Protein AF-A0A2Z6EWT7-F1 (afdb_monomer)

Radius of gyration: 16.84 Å; Cα contacts (8 Å, |Δi|>4): 166; chains: 1; bounding box: 40×39×50 Å

InterPro domains:
  IPR011990 Tetratricopeptide-like helical domain superfamily [SSF48452] (48-107)
  IPR013394 Type III secretion system, HrpB1/HrpK [PF09613] (1-133)

Solvent-accessible surface area (backbone atoms only — not comparable to full-atom values): 9774 Å² total; per-residue (Å²): 138,63,88,68,75,64,56,65,72,61,54,51,53,49,52,52,52,45,44,47,72,64,30,36,58,79,77,63,84,57,56,96,86,67,61,82,53,71,66,58,51,51,52,51,53,53,49,48,44,73,63,43,73,81,54,59,77,62,54,52,52,56,24,49,46,27,45,77,73,64,39,45,72,58,18,48,52,49,42,50,54,47,36,73,79,37,79,80,46,27,52,54,37,28,54,45,18,53,50,28,50,78,69,69,39,75,67,18,54,62,34,32,51,53,22,52,72,62,61,40,51,67,50,22,31,52,53,34,50,41,53,52,49,47,51,34,35,77,72,67,75,42,57,82,93,74,44,75,40,68,56,38,72,80,33,47,42,43,60,49,26,58,39,44,64,59,46,63,71,68,58,75,85,124

Mean predicted aligned error: 10.39 Å

Secondary structure (DSSP, 8-state):
--TT---HHHHHHHHHHHHHHHT--TTS---TT-SPPHHHHHHHHHHHHHH-TT-GGGHHHHHHHHHHTT-HHHHHHHHHHHHHH-TT-HHHHHHHHHHHHHTT-TTHHHHHHHHHHHT-SHHHHHHHHHHHHHHHHHTTSS-GGG-THHHHHHSHHHHHHHHHHHHTTSS---

Organism: NCBI:txid1553431

Foldseek 3Di:
DPPLPDDPVVLLVLLVLLLCQLQNDCVPVDDVPNGDDLVVSVVSLVVNCSNCVPPLVSLLSVLSSCVVVVVLVVSLVSLVVSCVVVVPPLLSLLSNLVSCVVVVNPCSVVSLVVSVVVCPDVLSVVSSVLVVLVVCVVVVNDDPVRRPCVVCVVCVSVSSSVSVVVVSVVPDPD

Nearest PDB structures (foldseek):
  3kd7-assembly1_A  TM=6.731E-01  e=1.333E-01  unidentified
  8cqp-assembly3_C  TM=6.761E-01  e=2.379E-01  synthetic construct
  8ye5-assembly1_B  TM=7.638E-01  e=1.227E+00  Dehalobacter sp.
  6b85-assembly1_J  TM=5.502E-01  e=3.673E-01  synthetic construct
  6gmh-assembly1_Q  TM=6.588E-01  e=1.170E+00  Homo sapiens

pLDDT: mean 72.69, std 19.03, range [34.97, 96.31]

Sequence (174 aa):
MTYLDCDDEVIWGLIDVISAAVVGDSTFQEKEGDGPDPGDIELMINAVRVLRPNLLEFEIYEAMLLMKRGLLDDAVRTINRILSLRPDFNYGKAILAFCLLRKRDPKWTILADQVIEANEPPEAVKLVTLLQEYIAFVEGRLAPSEIHAVKILEESSKAQVEAFNTSAEYFPRA

Structure (mmCIF, N/CA/C/O backbone):
data_AF-A0A2Z6EWT7-F1
#
_entry.id   AF-A0A2Z6EWT7-F1
#
loop_
_atom_site.group_PDB
_atom_site.id
_atom_site.type_symbol
_atom_site.label_atom_id
_atom_site.label_alt_id
_atom_site.label_comp_id
_atom_site.label_asym_id
_atom_site.label_entity_id
_atom_site.label_seq_id
_atom_site.pdbx_PDB_ins_code
_atom_site.Cartn_x
_atom_site.Cartn_y
_atom_site.Cartn_z
_atom_site.occupancy
_atom_site.B_iso_or_equiv
_atom_site.auth_seq_id
_atom_site.auth_comp_id
_atom_site.auth_asym_id
_atom_site.auth_atom_id
_atom_site.pdbx_PDB_model_num
ATOM 1 N N . MET A 1 1 ? 21.196 -5.288 -31.109 1.00 41.31 1 MET A N 1
ATOM 2 C CA . MET A 1 1 ? 20.837 -4.133 -30.266 1.00 41.31 1 MET A CA 1
ATOM 3 C C . MET A 1 1 ? 19.351 -4.251 -29.986 1.00 41.31 1 MET A C 1
ATOM 5 O O . MET A 1 1 ? 18.533 -3.875 -30.814 1.00 41.31 1 MET A O 1
ATOM 9 N N . THR A 1 2 ? 18.999 -4.961 -28.921 1.00 49.41 2 THR A N 1
ATOM 10 C CA . THR A 1 2 ? 17.611 -5.146 -28.493 1.00 49.41 2 THR A CA 1
ATOM 11 C C . THR A 1 2 ? 17.256 -3.925 -27.661 1.00 49.41 2 THR A C 1
ATOM 13 O O . THR A 1 2 ? 17.879 -3.700 -26.636 1.00 49.41 2 THR A O 1
ATOM 16 N N . TYR A 1 3 ? 16.275 -3.134 -28.093 1.00 48.69 3 TYR A N 1
ATOM 17 C CA . TYR A 1 3 ? 15.762 -1.958 -27.365 1.00 48.69 3 TYR A CA 1
ATOM 18 C C . TYR A 1 3 ? 15.291 -2.274 -25.921 1.00 48.69 3 TYR A C 1
ATOM 20 O O . TYR A 1 3 ? 15.055 -1.374 -25.128 1.00 48.69 3 TYR A O 1
ATOM 28 N N . LEU A 1 4 ? 15.189 -3.561 -25.577 1.00 58.06 4 LEU A N 1
ATOM 29 C CA . LEU A 1 4 ? 14.860 -4.087 -24.251 1.00 58.06 4 LEU A CA 1
ATOM 30 C C . LEU A 1 4 ? 16.041 -4.092 -23.262 1.00 58.06 4 LEU A C 1
ATOM 32 O O . LEU A 1 4 ? 15.827 -4.359 -22.084 1.00 58.06 4 LEU A O 1
ATOM 36 N N . ASP A 1 5 ? 17.263 -3.811 -23.719 1.00 63.81 5 ASP A N 1
ATOM 37 C CA . ASP A 1 5 ? 18.454 -3.700 -22.870 1.00 63.81 5 ASP A CA 1
ATOM 38 C C . ASP A 1 5 ? 18.620 -2.234 -22.433 1.00 63.81 5 ASP A C 1
ATOM 40 O O . ASP A 1 5 ? 19.456 -1.489 -22.944 1.00 63.81 5 ASP A O 1
ATOM 44 N N . CYS A 1 6 ? 17.686 -1.776 -21.596 1.00 68.62 6 CYS A N 1
ATOM 45 C CA . CYS A 1 6 ? 17.682 -0.421 -21.053 1.00 68.62 6 CYS A CA 1
ATOM 46 C C . CYS A 1 6 ? 18.522 -0.382 -19.770 1.00 68.62 6 CYS A C 1
ATOM 48 O O . CYS A 1 6 ? 18.381 -1.268 -18.920 1.00 68.62 6 CYS A O 1
ATOM 50 N N . ASP A 1 7 ? 19.390 0.629 -19.673 1.00 78.19 7 ASP A N 1
ATOM 51 C CA . ASP A 1 7 ? 20.274 0.851 -18.528 1.00 78.19 7 ASP A CA 1
ATOM 52 C C . ASP A 1 7 ? 19.452 0.989 -17.241 1.00 78.19 7 ASP A C 1
ATOM 54 O O . ASP A 1 7 ? 18.390 1.625 -17.232 1.00 78.19 7 ASP A O 1
ATOM 58 N N . ASP A 1 8 ? 19.945 0.391 -16.158 1.00 73.31 8 ASP A N 1
ATOM 59 C CA . ASP A 1 8 ? 19.313 0.475 -14.849 1.00 73.31 8 ASP A CA 1
ATOM 60 C C . ASP A 1 8 ? 19.127 1.933 -14.416 1.00 73.31 8 ASP A C 1
ATOM 62 O O . ASP A 1 8 ? 18.073 2.261 -13.880 1.00 73.31 8 ASP A O 1
ATOM 66 N N . GLU A 1 9 ? 20.065 2.837 -14.716 1.00 77.06 9 GLU A N 1
ATOM 67 C CA . GLU A 1 9 ? 19.951 4.261 -14.372 1.00 77.06 9 GLU A CA 1
ATOM 68 C C . GLU A 1 9 ? 18.705 4.916 -14.995 1.00 77.06 9 GLU A C 1
ATOM 70 O O . GLU A 1 9 ? 18.001 5.690 -14.342 1.00 77.06 9 GLU A O 1
ATOM 75 N N . VAL A 1 10 ? 18.377 4.556 -16.239 1.00 78.88 10 VAL A N 1
ATOM 76 C CA . VAL A 1 10 ? 17.192 5.073 -16.941 1.00 78.88 10 VAL A CA 1
ATOM 77 C C . VAL A 1 10 ? 15.911 4.511 -16.331 1.00 78.88 10 VAL A C 1
ATOM 79 O O . VAL A 1 10 ? 14.927 5.234 -16.169 1.00 78.88 10 VAL A O 1
ATOM 82 N N . ILE A 1 11 ? 15.917 3.227 -15.971 1.00 75.81 11 ILE A N 1
ATOM 83 C CA . ILE A 1 11 ? 14.765 2.568 -15.350 1.00 75.81 11 ILE A CA 1
ATOM 84 C C . ILE A 1 11 ? 14.515 3.135 -13.953 1.00 75.81 11 ILE A C 1
ATOM 86 O O . ILE A 1 11 ? 13.370 3.427 -13.619 1.00 75.81 11 ILE A O 1
ATOM 90 N N . TRP A 1 12 ? 15.564 3.353 -13.161 1.00 73.94 12 TRP A N 1
ATOM 91 C CA . TRP A 1 12 ? 15.457 3.975 -11.844 1.00 73.94 12 TRP A CA 1
ATOM 92 C C . TRP A 1 12 ? 14.948 5.408 -11.931 1.00 73.94 12 TRP A C 1
ATOM 94 O O . TRP A 1 12 ? 14.005 5.747 -11.224 1.00 73.94 12 TRP A O 1
ATOM 104 N N . GLY A 1 13 ? 15.469 6.211 -12.862 1.00 76.06 13 GLY A N 1
ATOM 105 C CA . GLY A 1 13 ? 14.945 7.557 -13.096 1.00 76.06 13 GLY A CA 1
ATOM 106 C C . GLY A 1 13 ? 13.458 7.552 -13.469 1.00 76.06 13 GLY A C 1
ATOM 107 O O . GLY A 1 13 ? 12.698 8.403 -13.014 1.00 76.06 13 GLY A O 1
ATOM 108 N N . LEU A 1 14 ? 13.012 6.564 -14.250 1.00 77.62 14 LEU A N 1
ATOM 109 C CA . LEU A 1 14 ? 11.601 6.405 -14.597 1.00 77.62 14 LEU A CA 1
ATOM 110 C C . LEU A 1 14 ? 10.746 6.005 -13.383 1.00 77.62 14 LEU A C 1
ATOM 112 O O . LEU A 1 14 ? 9.663 6.557 -13.190 1.00 77.62 14 LEU A O 1
ATOM 116 N N . ILE A 1 15 ? 11.234 5.083 -12.549 1.00 74.50 15 ILE A N 1
ATOM 117 C CA . ILE A 1 15 ? 10.576 4.686 -11.296 1.00 74.50 15 ILE A CA 1
ATOM 118 C C . ILE A 1 15 ? 10.461 5.883 -10.348 1.00 74.50 15 ILE A C 1
ATOM 120 O O . ILE A 1 15 ? 9.393 6.082 -9.776 1.00 74.50 15 ILE A O 1
ATOM 124 N N . ASP A 1 16 ? 11.502 6.706 -10.227 1.00 75.25 16 ASP A N 1
ATOM 125 C CA . ASP A 1 16 ? 11.505 7.897 -9.373 1.00 75.25 16 ASP A CA 1
ATOM 126 C C . ASP A 1 16 ? 10.485 8.937 -9.845 1.00 75.25 16 ASP A C 1
ATOM 128 O O . ASP A 1 16 ? 9.750 9.495 -9.031 1.00 75.25 16 ASP A O 1
ATOM 132 N N . VAL A 1 17 ? 10.377 9.165 -11.159 1.00 78.38 17 VAL A N 1
ATOM 133 C CA . VAL A 1 17 ? 9.366 10.073 -11.725 1.00 78.38 17 VAL A CA 1
ATOM 134 C C . VAL A 1 17 ? 7.956 9.547 -11.474 1.00 78.38 17 VAL A C 1
ATOM 136 O O . VAL A 1 17 ? 7.083 10.309 -11.063 1.00 78.38 17 VAL A O 1
ATOM 139 N N . ILE A 1 18 ? 7.719 8.248 -11.677 1.00 77.56 18 ILE A N 1
ATOM 140 C CA . ILE A 1 18 ? 6.405 7.638 -11.431 1.00 77.56 18 ILE A CA 1
ATOM 141 C C . ILE A 1 18 ? 6.070 7.679 -9.941 1.00 77.56 18 ILE A C 1
ATOM 143 O O . ILE A 1 18 ? 4.951 8.031 -9.581 1.00 77.56 18 ILE A O 1
ATOM 147 N N . SER A 1 19 ? 7.039 7.389 -9.074 1.00 72.94 19 SER A N 1
ATOM 148 C CA . SER A 1 19 ? 6.910 7.523 -7.626 1.00 72.94 19 SER A CA 1
ATOM 149 C C . SER A 1 19 ? 6.542 8.952 -7.240 1.00 72.94 19 SER A C 1
ATOM 151 O O . SER A 1 19 ? 5.549 9.181 -6.556 1.00 72.94 19 SER A O 1
ATOM 153 N N . ALA A 1 20 ? 7.271 9.943 -7.747 1.00 72.50 20 ALA A N 1
ATOM 154 C CA . ALA A 1 20 ? 6.988 11.344 -7.481 1.00 72.50 20 ALA A CA 1
ATOM 155 C C . ALA A 1 20 ? 5.613 11.769 -8.020 1.00 72.50 20 ALA A C 1
ATOM 157 O O . ALA A 1 20 ? 4.907 12.509 -7.352 1.00 72.50 20 ALA A O 1
ATOM 158 N N . ALA A 1 21 ? 5.182 11.282 -9.180 1.00 73.12 21 ALA A N 1
ATOM 159 C CA . ALA A 1 21 ? 3.898 11.662 -9.765 1.00 73.12 21 ALA A CA 1
ATOM 160 C C . ALA A 1 21 ? 2.698 10.967 -9.091 1.00 73.12 21 ALA A C 1
ATOM 162 O O . ALA A 1 21 ? 1.651 11.571 -8.853 1.00 73.12 21 ALA A O 1
ATOM 163 N N . VAL A 1 22 ? 2.835 9.676 -8.774 1.00 70.75 22 VAL A N 1
ATOM 164 C CA . VAL A 1 22 ? 1.775 8.856 -8.167 1.00 70.75 22 VAL A CA 1
ATOM 165 C C . VAL A 1 22 ? 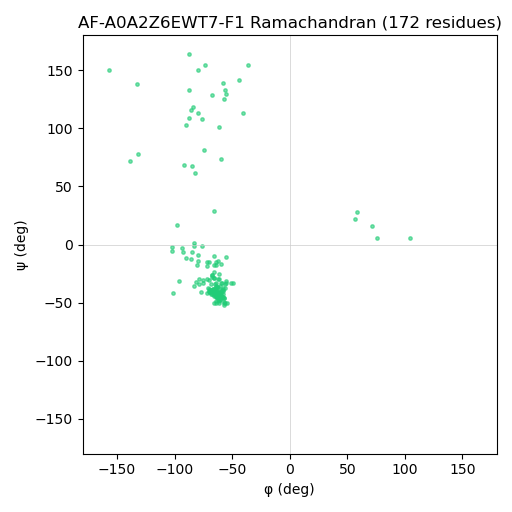1.720 9.050 -6.667 1.00 70.75 22 VAL A C 1
ATOM 167 O O . VAL A 1 22 ? 0.647 8.997 -6.077 1.00 70.75 22 VAL A O 1
ATOM 170 N N . VAL A 1 23 ? 2.858 9.238 -6.024 1.00 66.19 23 VAL A N 1
ATOM 171 C CA . VAL A 1 23 ? 2.909 9.325 -4.577 1.00 66.19 23 VAL A CA 1
ATOM 172 C C . VAL A 1 23 ? 3.012 10.777 -4.143 1.00 66.19 23 VAL A C 1
ATOM 174 O O . VAL A 1 23 ? 2.277 11.143 -3.237 1.00 66.19 23 VAL A O 1
ATOM 177 N N . GLY A 1 24 ? 3.826 11.588 -4.827 1.00 55.47 24 GLY A N 1
ATOM 178 C CA . GLY A 1 24 ? 4.283 12.930 -4.452 1.00 55.47 24 GLY A CA 1
ATOM 179 C C . GLY A 1 24 ? 3.335 13.871 -3.712 1.00 55.47 24 GLY A C 1
ATOM 180 O O . GLY A 1 24 ? 2.103 13.821 -3.757 1.00 55.47 24 GLY A O 1
ATOM 181 N N . ASP A 1 25 ? 4.001 14.768 -2.994 1.00 46.44 25 ASP A N 1
ATOM 182 C CA . ASP A 1 25 ? 3.432 15.814 -2.167 1.00 46.44 25 ASP A CA 1
ATOM 183 C C . ASP A 1 25 ? 2.740 16.835 -3.077 1.00 46.44 25 ASP A C 1
ATOM 185 O O . ASP A 1 25 ? 3.343 17.373 -4.004 1.00 46.44 25 ASP A O 1
ATOM 189 N N . SER A 1 26 ? 1.486 17.160 -2.786 1.00 45.59 26 SER A N 1
ATOM 190 C CA . SER A 1 26 ? 0.753 18.288 -3.373 1.00 45.59 26 SER A CA 1
ATOM 191 C C . SER A 1 26 ? 1.357 19.657 -2.977 1.00 45.59 26 SER A C 1
ATOM 193 O O . SER A 1 26 ? 0.635 20.644 -2.843 1.00 45.59 26 SER A O 1
ATOM 195 N N . THR A 1 27 ? 2.670 19.727 -2.706 1.00 36.31 27 THR A N 1
ATOM 196 C CA . THR A 1 27 ? 3.410 20.931 -2.294 1.00 36.31 27 THR A CA 1
ATOM 197 C C . THR A 1 27 ? 4.047 21.701 -3.434 1.00 36.31 27 THR A C 1
ATOM 199 O O . THR A 1 27 ? 4.460 22.840 -3.214 1.00 36.31 27 THR A O 1
ATOM 202 N N . PHE A 1 28 ? 4.016 21.194 -4.661 1.00 36.84 28 PHE A N 1
ATOM 203 C CA . PHE A 1 28 ? 3.905 22.124 -5.772 1.00 36.84 28 PHE A CA 1
ATOM 204 C C . PHE A 1 28 ? 2.431 22.496 -5.845 1.00 36.84 28 PHE A C 1
ATOM 206 O O . PHE A 1 28 ? 1.576 21.642 -6.051 1.00 36.84 28 PHE A O 1
ATOM 213 N N . GLN A 1 29 ? 2.128 23.764 -5.553 1.00 36.50 29 GLN A N 1
ATOM 214 C CA . GLN A 1 29 ? 0.838 24.378 -5.855 1.00 36.50 29 GLN A CA 1
ATOM 215 C C . GLN A 1 29 ? 0.618 24.309 -7.369 1.00 36.50 29 GLN A C 1
ATOM 217 O O . GLN A 1 29 ? 0.747 25.304 -8.079 1.00 36.50 29 GLN A O 1
ATOM 222 N N . GLU A 1 30 ? 0.320 23.128 -7.878 1.00 41.84 30 GLU A N 1
ATOM 223 C CA . GLU A 1 30 ? -0.097 22.950 -9.244 1.00 41.84 30 GLU A CA 1
ATOM 224 C C . GLU A 1 30 ? -1.538 23.421 -9.271 1.00 41.84 30 GLU A C 1
ATOM 226 O O . GLU A 1 30 ? -2.457 22.830 -8.697 1.00 41.84 30 GLU A O 1
ATOM 231 N N . LYS A 1 31 ? -1.722 24.579 -9.899 1.00 41.25 31 LYS A N 1
ATOM 232 C CA . LYS A 1 31 ? -3.014 24.937 -10.467 1.00 41.25 31 LYS A CA 1
ATOM 233 C C . LYS A 1 31 ? -3.556 23.702 -11.187 1.00 41.25 31 LYS A C 1
ATOM 235 O O . LYS A 1 31 ? -2.781 22.999 -11.831 1.00 41.25 31 LYS A O 1
ATOM 240 N N . GLU A 1 32 ? -4.863 23.456 -11.094 1.00 42.41 32 GLU A N 1
ATOM 241 C CA . GLU A 1 32 ? -5.528 22.435 -11.913 1.00 42.41 32 GLU A CA 1
ATOM 242 C C . GLU A 1 32 ? -4.969 22.470 -13.349 1.00 42.41 32 GLU A C 1
ATOM 244 O O . GLU A 1 32 ? -5.132 23.471 -14.051 1.00 42.41 32 GLU A O 1
ATOM 249 N N . GLY A 1 33 ? -4.260 21.404 -13.745 1.00 52.66 33 GLY A N 1
ATOM 250 C CA . GLY A 1 33 ? -3.649 21.259 -15.070 1.00 52.66 33 GLY A CA 1
ATOM 251 C C . GLY A 1 33 ? -2.126 21.442 -15.192 1.00 52.66 33 GLY A C 1
ATOM 252 O O . GLY A 1 33 ? -1.657 21.419 -16.324 1.00 52.66 33 GLY A O 1
ATOM 253 N N . ASP A 1 34 ? -1.364 21.622 -14.104 1.00 55.28 34 ASP A N 1
ATOM 254 C CA . ASP A 1 34 ? 0.111 21.801 -14.161 1.00 55.28 34 ASP A CA 1
ATOM 255 C C . ASP A 1 34 ? 0.924 20.542 -13.773 1.00 55.28 34 ASP A C 1
ATOM 257 O O . ASP A 1 34 ? 2.144 20.523 -13.909 1.00 55.28 34 ASP A O 1
ATOM 261 N N . GLY A 1 35 ? 0.249 19.478 -13.322 1.00 58.41 35 GLY A N 1
ATOM 262 C CA . GLY A 1 35 ? 0.868 18.189 -12.999 1.00 58.41 35 GLY A CA 1
ATOM 263 C C . GLY A 1 35 ? 0.988 17.241 -14.187 1.00 58.41 35 GLY A C 1
ATOM 264 O O . GLY A 1 35 ? 0.303 17.436 -15.195 1.00 58.41 35 GLY A O 1
ATOM 265 N N . PRO A 1 36 ? 1.825 16.189 -14.083 1.00 63.00 36 PRO A N 1
ATOM 266 C CA . PRO A 1 36 ? 1.943 15.184 -15.132 1.00 63.00 36 PRO A CA 1
ATOM 267 C C . PRO A 1 36 ? 0.568 14.593 -15.453 1.00 63.00 36 PRO A C 1
ATOM 269 O O . PRO A 1 36 ? -0.173 14.184 -14.552 1.00 63.00 36 PRO A O 1
ATOM 272 N N . ASP A 1 37 ? 0.229 14.560 -16.745 1.00 72.69 37 ASP A N 1
ATOM 273 C CA . ASP A 1 37 ? -1.039 14.002 -17.195 1.00 72.69 37 ASP A CA 1
ATOM 274 C C . ASP A 1 37 ? -1.149 12.554 -16.692 1.00 72.69 37 ASP A C 1
ATOM 276 O O . ASP A 1 37 ? -0.199 11.773 -16.822 1.00 72.69 37 ASP A O 1
ATOM 280 N N . PRO A 1 38 ? -2.287 12.144 -16.109 1.00 71.31 38 PRO A N 1
ATOM 281 C CA . PRO A 1 38 ? -2.433 10.784 -15.625 1.00 71.31 38 PRO A CA 1
ATOM 282 C C . PRO A 1 38 ? -2.162 9.734 -16.709 1.00 71.31 38 PRO A C 1
ATOM 284 O O . PRO A 1 38 ? -1.714 8.638 -16.369 1.00 71.31 38 PRO A O 1
ATOM 287 N N . GLY A 1 39 ? -2.456 10.031 -17.977 1.00 78.12 39 GLY A N 1
ATOM 288 C CA . GLY A 1 39 ? -2.146 9.177 -19.119 1.00 78.12 39 GLY A CA 1
ATOM 289 C C . GLY A 1 39 ? -0.644 9.040 -19.359 1.00 78.12 39 GLY A C 1
ATOM 290 O O . GLY A 1 39 ? -0.185 7.930 -19.616 1.00 78.12 39 GLY A O 1
ATOM 291 N N . ASP A 1 40 ? 0.139 10.104 -19.178 1.00 82.12 40 ASP A N 1
ATOM 292 C CA . ASP A 1 40 ? 1.604 10.044 -19.262 1.00 82.12 40 ASP A CA 1
ATOM 293 C C . ASP A 1 40 ? 2.189 9.131 -18.177 1.00 82.12 40 ASP A C 1
ATOM 295 O O . ASP A 1 40 ? 3.043 8.290 -18.461 1.00 82.12 40 ASP A O 1
ATOM 299 N N . ILE A 1 41 ? 1.671 9.209 -16.948 1.00 81.69 41 ILE A N 1
ATOM 300 C CA . ILE A 1 41 ? 2.079 8.317 -15.850 1.00 81.69 41 ILE A CA 1
ATOM 301 C C . ILE A 1 41 ? 1.747 6.856 -16.187 1.00 81.69 41 ILE A C 1
ATOM 303 O O . ILE A 1 41 ? 2.550 5.952 -15.962 1.00 81.69 41 ILE A O 1
ATOM 307 N N . GLU A 1 42 ? 0.569 6.606 -16.755 1.00 83.94 42 GLU A N 1
ATOM 308 C CA . GLU A 1 42 ? 0.147 5.269 -17.177 1.00 83.94 42 GLU A CA 1
ATOM 309 C C . GLU A 1 42 ? 1.034 4.714 -18.305 1.00 83.94 42 GLU A C 1
ATOM 311 O O . GLU A 1 42 ? 1.410 3.539 -18.287 1.00 83.94 42 GLU A O 1
ATOM 316 N N . LEU A 1 43 ? 1.435 5.561 -19.257 1.00 85.38 43 LEU A N 1
ATOM 317 C CA . LEU A 1 43 ? 2.404 5.207 -20.297 1.00 85.38 43 LEU A CA 1
ATOM 318 C C . LEU A 1 43 ? 3.766 4.855 -19.695 1.00 85.38 43 LEU A C 1
ATOM 320 O O . LEU A 1 43 ? 4.360 3.844 -20.073 1.00 85.38 43 LEU A O 1
ATOM 324 N N . MET A 1 44 ? 4.237 5.643 -18.731 1.00 85.56 44 MET A N 1
ATOM 325 C CA . MET A 1 44 ? 5.488 5.395 -18.021 1.00 85.56 44 MET A CA 1
ATOM 326 C C . MET A 1 44 ? 5.449 4.073 -17.237 1.00 85.56 44 MET A C 1
ATOM 328 O O . MET A 1 44 ? 6.389 3.281 -17.320 1.00 85.56 44 MET A O 1
ATOM 332 N N . ILE A 1 45 ? 4.336 3.764 -16.563 1.00 83.62 45 ILE A N 1
ATOM 333 C CA . ILE A 1 45 ? 4.140 2.478 -15.875 1.00 83.62 45 ILE A CA 1
ATOM 334 C C . ILE A 1 45 ? 4.197 1.308 -16.865 1.00 83.62 45 ILE A C 1
ATOM 336 O O . ILE A 1 45 ? 4.870 0.303 -16.619 1.00 83.62 45 ILE A O 1
ATOM 340 N N . ASN A 1 46 ? 3.526 1.440 -18.010 1.00 85.69 46 ASN A N 1
ATOM 341 C CA . ASN A 1 46 ? 3.548 0.423 -19.058 1.00 85.69 46 ASN A CA 1
ATOM 342 C C . ASN A 1 46 ? 4.949 0.233 -19.657 1.00 85.69 46 ASN A C 1
ATOM 344 O O . ASN A 1 46 ? 5.330 -0.897 -19.966 1.00 85.69 46 ASN A O 1
ATOM 348 N N . ALA A 1 47 ? 5.736 1.303 -19.779 1.00 85.75 47 ALA A N 1
ATOM 349 C CA . ALA A 1 47 ? 7.124 1.215 -20.217 1.00 85.75 47 ALA A CA 1
ATOM 350 C C . ALA A 1 47 ? 7.981 0.417 -19.220 1.00 85.75 47 ALA A C 1
ATOM 352 O O . ALA A 1 47 ? 8.655 -0.529 -19.630 1.00 85.75 47 ALA A O 1
ATOM 353 N N . VAL A 1 48 ? 7.895 0.711 -17.913 1.00 81.94 48 VAL A N 1
ATOM 354 C CA . VAL A 1 48 ? 8.604 -0.064 -16.873 1.00 81.94 48 VAL A CA 1
ATOM 355 C C . VAL A 1 48 ? 8.201 -1.536 -16.920 1.00 81.94 48 VAL A C 1
ATOM 357 O O . VAL A 1 48 ? 9.068 -2.404 -16.881 1.00 81.94 48 VAL A O 1
ATOM 360 N N . ARG A 1 49 ? 6.910 -1.840 -17.090 1.00 83.69 49 ARG A N 1
ATOM 361 C CA . ARG A 1 49 ? 6.413 -3.220 -17.212 1.00 83.69 49 ARG A CA 1
ATOM 362 C C . ARG A 1 49 ? 7.061 -3.984 -18.370 1.00 83.69 49 ARG A C 1
ATOM 364 O O . ARG A 1 49 ? 7.374 -5.162 -18.221 1.00 83.69 49 ARG A O 1
ATOM 371 N N . VAL A 1 50 ? 7.265 -3.336 -19.517 1.00 84.44 50 VAL A N 1
ATOM 372 C CA . VAL A 1 50 ? 7.934 -3.954 -20.676 1.00 84.44 50 VAL A CA 1
ATOM 373 C C . VAL A 1 50 ? 9.430 -4.158 -20.411 1.00 84.44 50 VAL A C 1
ATOM 375 O O . VAL A 1 50 ? 9.980 -5.188 -20.799 1.00 84.44 50 VAL A O 1
ATOM 378 N N . LEU A 1 51 ? 10.085 -3.207 -19.740 1.00 80.88 51 LEU A N 1
ATOM 379 C CA . LEU A 1 51 ? 11.527 -3.236 -19.461 1.00 80.88 51 LEU A CA 1
ATOM 380 C C . LEU A 1 51 ? 11.911 -4.153 -18.284 1.00 80.88 51 LEU A C 1
ATOM 382 O O . LEU A 1 51 ? 13.015 -4.703 -18.249 1.00 80.88 51 LEU A O 1
ATOM 386 N N . ARG A 1 52 ? 11.015 -4.319 -17.306 1.00 77.75 52 ARG A N 1
ATOM 387 C CA . ARG A 1 52 ? 11.191 -5.123 -16.087 1.00 77.75 52 ARG A CA 1
ATOM 388 C C . ARG A 1 52 ? 9.906 -5.908 -15.777 1.00 77.75 52 ARG A C 1
ATOM 390 O O . ARG A 1 52 ? 9.230 -5.631 -14.789 1.00 77.75 52 ARG A O 1
ATOM 397 N N . PRO A 1 53 ? 9.583 -6.948 -16.567 1.00 75.88 53 PRO A N 1
ATOM 398 C CA . PRO A 1 53 ? 8.330 -7.699 -16.422 1.00 75.88 53 PRO A CA 1
ATOM 399 C C . PRO A 1 53 ? 8.193 -8.457 -15.093 1.00 75.88 53 PRO A C 1
ATOM 401 O O . PRO A 1 53 ? 7.094 -8.874 -14.740 1.00 75.88 53 PRO A O 1
ATOM 404 N N . ASN A 1 54 ? 9.291 -8.634 -14.352 1.00 70.75 54 ASN A N 1
ATOM 405 C CA . ASN A 1 54 ? 9.310 -9.338 -13.068 1.00 70.75 54 ASN A CA 1
ATOM 406 C C . ASN A 1 54 ? 9.156 -8.409 -11.852 1.00 70.75 54 ASN A C 1
ATOM 408 O O . ASN A 1 54 ? 9.116 -8.904 -10.730 1.00 70.75 54 ASN A O 1
ATOM 412 N N . LEU A 1 55 ? 9.081 -7.088 -12.049 1.00 74.31 55 LEU A N 1
ATOM 413 C CA . LEU A 1 55 ? 8.940 -6.121 -10.959 1.00 74.31 55 LEU A CA 1
ATOM 414 C C . LEU A 1 55 ? 7.459 -5.968 -10.581 1.00 74.31 55 LEU A C 1
ATOM 416 O O . LEU A 1 55 ? 6.829 -4.950 -10.850 1.00 74.31 55 LEU A O 1
ATOM 420 N N . LEU A 1 56 ? 6.871 -7.022 -10.019 1.00 71.94 56 LEU A N 1
ATOM 421 C CA . LEU A 1 56 ? 5.431 -7.096 -9.766 1.00 71.94 56 LEU A CA 1
ATOM 422 C C . LEU A 1 56 ? 4.951 -6.041 -8.756 1.00 71.94 56 LEU A C 1
ATOM 424 O O . LEU A 1 56 ? 3.866 -5.487 -8.900 1.00 71.94 56 LEU A O 1
ATOM 428 N N . GLU A 1 57 ? 5.760 -5.739 -7.746 1.00 65.25 57 GLU A N 1
ATOM 429 C CA . GLU A 1 57 ? 5.466 -4.739 -6.721 1.00 65.25 57 GLU A CA 1
ATOM 430 C C . GLU A 1 57 ? 5.298 -3.343 -7.324 1.00 65.25 57 GLU A C 1
ATOM 432 O O . GLU A 1 57 ? 4.551 -2.537 -6.783 1.00 65.25 57 GLU A O 1
ATOM 437 N N . PHE A 1 58 ? 5.908 -3.073 -8.482 1.00 75.62 58 PHE A N 1
ATOM 438 C CA . PHE A 1 58 ? 5.738 -1.819 -9.211 1.00 75.62 58 PHE A CA 1
ATOM 439 C C . PHE A 1 58 ? 4.308 -1.628 -9.737 1.00 75.62 58 PHE A C 1
ATOM 441 O O . PHE A 1 58 ? 3.836 -0.505 -9.904 1.00 75.62 58 PHE A O 1
ATOM 448 N N . GLU A 1 59 ? 3.545 -2.705 -9.922 1.00 80.19 59 GLU A N 1
ATOM 449 C CA . GLU A 1 59 ? 2.130 -2.597 -10.289 1.00 80.19 59 GLU A CA 1
ATOM 450 C C . GLU A 1 59 ? 1.275 -1.968 -9.175 1.00 80.19 59 GLU A C 1
ATOM 452 O O . GLU A 1 59 ? 0.129 -1.580 -9.416 1.00 80.19 59 GLU A O 1
ATOM 457 N N . ILE A 1 60 ? 1.826 -1.787 -7.966 1.00 82.69 60 ILE A N 1
ATOM 458 C CA . ILE A 1 60 ? 1.153 -1.037 -6.906 1.00 82.69 60 ILE A CA 1
ATOM 459 C C . ILE A 1 60 ? 0.924 0.430 -7.293 1.00 82.69 60 ILE A C 1
ATOM 461 O O . ILE A 1 60 ? -0.095 1.001 -6.905 1.00 82.69 60 ILE A O 1
ATOM 465 N N . TYR A 1 61 ? 1.789 1.020 -8.126 1.00 82.44 61 TYR A N 1
ATOM 466 C CA . TYR A 1 61 ? 1.605 2.388 -8.615 1.00 82.44 61 TYR A CA 1
ATOM 467 C C . TYR A 1 61 ? 0.413 2.513 -9.557 1.00 82.44 61 TYR A C 1
ATOM 469 O O . TYR A 1 61 ? -0.294 3.517 -9.522 1.00 82.44 61 TYR A O 1
ATOM 477 N N . GLU A 1 62 ? 0.138 1.482 -10.359 1.00 85.62 62 GLU A N 1
ATOM 478 C CA . GLU A 1 62 ? -1.070 1.440 -11.184 1.00 85.62 62 GLU A CA 1
ATOM 479 C C . GLU A 1 62 ? -2.315 1.431 -10.293 1.00 85.62 62 GLU A C 1
ATOM 481 O O . GLU A 1 62 ? -3.242 2.211 -10.508 1.00 85.62 62 GLU A O 1
ATOM 486 N N . ALA A 1 63 ? -2.320 0.608 -9.240 1.00 86.56 63 ALA A N 1
ATOM 487 C CA . ALA A 1 63 ? -3.422 0.586 -8.284 1.00 86.56 63 ALA A CA 1
ATOM 488 C C . ALA A 1 63 ? -3.616 1.943 -7.585 1.00 86.56 63 ALA A C 1
ATOM 490 O O . ALA A 1 63 ? -4.747 2.415 -7.467 1.00 86.56 63 ALA A O 1
ATOM 491 N N . MET A 1 64 ? -2.533 2.605 -7.174 1.00 81.06 64 MET A N 1
ATOM 492 C CA . MET A 1 64 ? -2.586 3.932 -6.551 1.00 81.06 64 MET A CA 1
ATOM 493 C C . MET A 1 64 ? -3.068 5.019 -7.525 1.00 81.06 64 MET A C 1
ATOM 495 O O . MET A 1 64 ? -3.876 5.870 -7.147 1.00 81.06 64 MET A O 1
ATOM 499 N N . LEU A 1 65 ? -2.659 4.963 -8.795 1.00 81.88 65 LEU A N 1
ATOM 500 C CA . LEU A 1 65 ? -3.153 5.857 -9.845 1.00 81.88 65 LEU A CA 1
ATOM 501 C C . LEU A 1 65 ? -4.662 5.668 -10.073 1.00 81.88 65 LEU A C 1
ATOM 503 O O . LEU A 1 65 ? -5.413 6.645 -10.123 1.00 81.88 65 LEU A O 1
ATOM 507 N N . LEU A 1 66 ? -5.131 4.418 -10.130 1.00 83.31 66 LEU A N 1
ATOM 508 C CA . LEU A 1 66 ? -6.557 4.086 -10.217 1.00 83.31 66 LEU A CA 1
ATOM 509 C C . LEU A 1 66 ? -7.331 4.610 -8.997 1.00 83.31 66 LEU A C 1
ATOM 511 O O . LEU A 1 66 ? -8.412 5.181 -9.153 1.00 83.31 66 LEU A O 1
ATOM 515 N N . MET A 1 67 ? -6.766 4.499 -7.791 1.00 79.69 67 MET A N 1
ATOM 516 C CA . MET A 1 67 ? -7.356 5.061 -6.571 1.00 79.69 67 MET A CA 1
ATOM 517 C C . MET A 1 67 ? -7.485 6.584 -6.629 1.00 79.69 67 MET A C 1
ATOM 519 O O . MET A 1 67 ? -8.552 7.102 -6.292 1.00 79.69 67 MET A O 1
ATOM 523 N N . LYS A 1 68 ? -6.448 7.304 -7.080 1.00 76.06 68 LYS A N 1
ATOM 524 C CA . LYS A 1 68 ? -6.507 8.767 -7.260 1.00 76.06 68 LYS A CA 1
ATOM 525 C C . LYS A 1 68 ? -7.584 9.180 -8.262 1.00 76.06 68 LYS A C 1
ATOM 527 O O . LYS A 1 68 ? -8.268 10.174 -8.046 1.00 76.06 68 LYS A O 1
ATOM 532 N N . ARG A 1 69 ? -7.793 8.382 -9.313 1.00 77.25 69 ARG A N 1
ATOM 533 C CA . ARG A 1 69 ? -8.867 8.575 -10.305 1.00 77.25 69 ARG A CA 1
ATOM 534 C C . ARG A 1 69 ? -10.259 8.157 -9.799 1.00 77.25 69 ARG A C 1
ATOM 536 O O . ARG A 1 69 ? -11.236 8.275 -10.531 1.00 77.25 69 ARG A O 1
ATOM 543 N N . GLY A 1 70 ? -10.375 7.648 -8.570 1.00 77.25 70 GLY A N 1
ATOM 544 C CA . GLY A 1 70 ? -11.634 7.159 -7.998 1.00 77.25 70 GLY A CA 1
ATOM 545 C C . GLY A 1 70 ? -12.086 5.789 -8.522 1.00 77.25 70 GLY A C 1
ATOM 546 O O . GLY A 1 70 ? -13.159 5.314 -8.147 1.00 77.25 70 GLY A O 1
ATOM 547 N N . LEU A 1 71 ? -11.267 5.120 -9.337 1.00 85.50 71 LEU A N 1
ATOM 548 C CA . LEU A 1 71 ? -11.534 3.815 -9.947 1.00 85.50 71 LEU A CA 1
ATOM 549 C C . LEU A 1 71 ? -11.207 2.675 -8.970 1.00 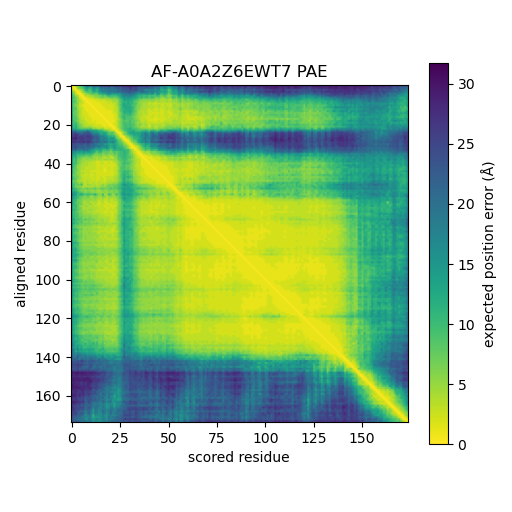85.50 71 LEU A C 1
ATOM 551 O O . LEU A 1 71 ? -10.336 1.837 -9.202 1.00 85.50 71 LEU A O 1
ATOM 555 N N . LEU A 1 72 ? -11.910 2.652 -7.834 1.00 82.25 72 LEU A N 1
ATOM 556 C CA . LEU A 1 72 ? -11.624 1.732 -6.726 1.00 82.25 72 LEU A CA 1
ATOM 557 C C . LEU A 1 72 ? -11.826 0.254 -7.091 1.00 82.25 72 LEU A C 1
ATOM 559 O O . LEU A 1 72 ? -11.105 -0.596 -6.579 1.00 82.25 72 LEU A O 1
ATOM 563 N N . ASP A 1 73 ? -12.786 -0.075 -7.957 1.00 92.75 73 ASP A N 1
ATOM 564 C CA . ASP A 1 73 ? -12.992 -1.457 -8.413 1.00 92.75 73 ASP A CA 1
ATOM 565 C C . ASP A 1 73 ? -11.801 -1.984 -9.212 1.00 92.75 73 ASP A C 1
ATOM 567 O O . ASP A 1 73 ? -11.381 -3.127 -9.026 1.00 92.75 73 ASP A O 1
ATOM 571 N N . ASP A 1 74 ? -11.229 -1.142 -10.066 1.00 92.06 74 ASP A N 1
ATOM 572 C CA . ASP A 1 74 ? -10.089 -1.508 -10.897 1.00 92.06 74 ASP A CA 1
ATOM 573 C C . ASP A 1 74 ? -8.830 -1.640 -10.034 1.00 92.06 74 ASP A C 1
ATOM 575 O O . ASP A 1 74 ? -8.121 -2.640 -10.144 1.00 92.06 74 ASP A O 1
ATOM 579 N N . ALA A 1 75 ? -8.626 -0.719 -9.083 1.00 88.81 75 ALA A N 1
ATOM 580 C CA . ALA A 1 75 ? -7.549 -0.811 -8.099 1.00 88.81 75 ALA A CA 1
ATOM 581 C C . ALA A 1 75 ? -7.619 -2.121 -7.294 1.00 88.81 75 ALA A C 1
ATOM 583 O O . ALA A 1 75 ? -6.622 -2.830 -7.167 1.00 88.81 75 ALA A O 1
ATOM 584 N N . VAL A 1 76 ? -8.809 -2.500 -6.812 1.00 94.44 76 VAL A N 1
ATOM 585 C CA . VAL A 1 76 ? -9.023 -3.768 -6.096 1.00 94.44 76 VAL A CA 1
ATOM 586 C C . VAL A 1 76 ? -8.669 -4.970 -6.972 1.00 94.44 76 VAL A C 1
ATOM 588 O O . VAL A 1 76 ? -8.043 -5.913 -6.481 1.00 94.44 76 VAL A O 1
ATOM 591 N N . ARG A 1 77 ? -9.035 -4.974 -8.262 1.00 95.00 77 ARG A N 1
ATOM 592 C CA . ARG A 1 77 ? -8.660 -6.068 -9.176 1.00 95.00 77 ARG A CA 1
ATOM 593 C C . ARG A 1 77 ? -7.145 -6.150 -9.361 1.00 95.00 77 ARG A C 1
ATOM 595 O O . ARG A 1 77 ? -6.594 -7.246 -9.263 1.00 95.00 77 ARG A O 1
ATOM 602 N N . THR A 1 78 ? -6.481 -5.015 -9.569 1.00 91.38 78 THR A N 1
ATOM 603 C CA . THR A 1 78 ? -5.022 -4.947 -9.723 1.00 91.38 78 THR A CA 1
ATOM 604 C C . THR A 1 78 ? -4.308 -5.460 -8.475 1.00 91.38 78 THR A C 1
ATOM 606 O O . THR A 1 78 ? -3.463 -6.346 -8.578 1.00 91.38 78 THR A O 1
ATOM 609 N N . ILE A 1 79 ? -4.704 -5.008 -7.283 1.00 92.75 79 ILE A N 1
ATOM 610 C CA . ILE A 1 79 ? -4.058 -5.429 -6.032 1.00 92.75 79 ILE A CA 1
ATOM 611 C C . ILE A 1 79 ? -4.303 -6.913 -5.742 1.00 92.75 79 ILE A C 1
ATOM 613 O O . ILE A 1 79 ? -3.383 -7.614 -5.332 1.00 92.75 79 ILE A O 1
ATOM 617 N N . ASN A 1 80 ? -5.505 -7.438 -6.005 1.00 94.75 80 ASN A N 1
ATOM 618 C CA . ASN A 1 80 ? -5.762 -8.874 -5.852 1.00 94.75 80 ASN A CA 1
ATOM 619 C C . ASN A 1 80 ? -4.890 -9.725 -6.784 1.00 94.75 80 ASN A C 1
ATOM 621 O O . ASN A 1 80 ? -4.438 -10.794 -6.378 1.00 94.75 80 ASN A O 1
ATOM 625 N N . ARG A 1 81 ? -4.613 -9.258 -8.010 1.00 92.56 81 ARG A N 1
ATOM 626 C CA . ARG A 1 81 ? -3.663 -9.931 -8.908 1.00 92.56 81 ARG A CA 1
ATOM 627 C C . ARG A 1 81 ? -2.260 -9.952 -8.301 1.00 92.56 81 ARG A C 1
ATOM 629 O O . ARG A 1 81 ? -1.666 -11.027 -8.245 1.00 92.56 81 ARG A O 1
ATOM 636 N N . ILE A 1 82 ? -1.774 -8.819 -7.791 1.00 90.00 82 ILE A N 1
ATOM 637 C CA . ILE A 1 82 ? -0.471 -8.737 -7.110 1.00 90.00 82 ILE A CA 1
ATOM 638 C C . ILE A 1 82 ? -0.426 -9.726 -5.937 1.00 90.00 82 ILE A C 1
ATOM 640 O O . ILE A 1 82 ? 0.468 -10.562 -5.874 1.00 90.00 82 ILE A O 1
ATOM 644 N N . LEU A 1 83 ? -1.435 -9.710 -5.060 1.00 92.38 83 LEU A N 1
ATOM 645 C CA . LEU A 1 83 ? -1.498 -10.578 -3.878 1.00 92.38 83 LEU A CA 1
ATOM 646 C C . LEU A 1 83 ? -1.672 -12.066 -4.210 1.00 92.38 83 LEU A C 1
ATOM 648 O O . LEU A 1 83 ? -1.249 -12.912 -3.428 1.00 92.38 83 LEU A O 1
ATOM 652 N N . SER A 1 84 ? -2.257 -12.410 -5.361 1.00 93.00 84 SER A N 1
ATOM 653 C CA . SER A 1 84 ? -2.331 -13.807 -5.813 1.00 93.00 84 SER A CA 1
ATOM 654 C C . SER A 1 84 ? -0.958 -14.389 -6.166 1.00 93.00 84 SER A C 1
ATOM 656 O O . SER A 1 84 ? -0.745 -15.592 -6.033 1.00 93.00 84 SER A O 1
ATOM 658 N N . LEU A 1 85 ? -0.028 -13.530 -6.589 1.00 88.62 85 LEU A N 1
ATOM 659 C CA . LEU A 1 85 ? 1.341 -13.888 -6.954 1.00 88.62 85 LEU A CA 1
ATOM 660 C C . LEU A 1 85 ? 2.318 -13.673 -5.787 1.00 88.62 85 LEU A C 1
ATOM 662 O O . LEU A 1 85 ? 3.291 -14.412 -5.658 1.00 88.62 85 LEU A O 1
ATOM 666 N N . ARG A 1 86 ? 2.045 -12.685 -4.927 1.00 87.75 86 ARG A N 1
ATOM 667 C CA . ARG A 1 86 ? 2.821 -12.333 -3.730 1.00 87.75 86 ARG A CA 1
ATOM 668 C C . ARG A 1 86 ? 1.913 -12.160 -2.507 1.00 87.75 86 ARG A C 1
ATOM 670 O O . ARG A 1 86 ? 1.615 -11.032 -2.107 1.00 87.75 86 ARG A O 1
ATOM 677 N N . PRO A 1 87 ? 1.459 -13.268 -1.890 1.00 90.44 87 PRO A N 1
ATOM 678 C CA . PRO A 1 87 ? 0.570 -13.222 -0.724 1.00 90.44 87 PRO A CA 1
ATOM 679 C C . PRO A 1 87 ? 1.198 -12.575 0.521 1.00 90.44 87 PRO A C 1
ATOM 681 O O . PRO A 1 87 ? 0.491 -12.209 1.458 1.00 90.44 87 PRO A O 1
ATOM 684 N N . ASP A 1 88 ? 2.522 -12.455 0.548 1.00 88.06 88 ASP A N 1
ATOM 685 C CA . ASP A 1 88 ? 3.345 -11.835 1.587 1.00 88.06 88 ASP A CA 1
ATOM 686 C C . ASP A 1 88 ? 3.483 -10.310 1.430 1.00 88.06 88 ASP A C 1
ATOM 688 O O . ASP A 1 88 ? 4.006 -9.647 2.320 1.00 88.06 88 ASP A O 1
ATOM 692 N N . PHE A 1 89 ? 2.986 -9.722 0.335 1.00 87.50 89 PHE A N 1
ATOM 693 C CA . PHE A 1 89 ? 3.111 -8.288 0.080 1.00 87.50 89 PHE A CA 1
ATOM 694 C C . PHE A 1 89 ? 2.158 -7.456 0.959 1.00 87.50 89 PHE A C 1
ATOM 696 O O . PHE A 1 89 ? 1.073 -7.036 0.548 1.00 87.50 89 PHE A O 1
ATOM 703 N N . ASN A 1 90 ? 2.567 -7.214 2.206 1.00 89.12 90 ASN A N 1
ATOM 704 C CA . ASN A 1 90 ? 1.743 -6.567 3.231 1.00 89.12 90 ASN A CA 1
ATOM 705 C C . ASN A 1 90 ? 1.400 -5.106 2.911 1.00 89.12 90 ASN A C 1
ATOM 707 O O . ASN A 1 90 ? 0.310 -4.651 3.254 1.00 89.12 90 ASN A O 1
ATOM 711 N N . TYR A 1 91 ? 2.256 -4.390 2.175 1.00 84.25 91 TYR A N 1
ATOM 712 C CA . TYR A 1 91 ? 1.908 -3.056 1.676 1.00 84.25 91 TYR A CA 1
ATOM 713 C C . TYR A 1 91 ? 0.714 -3.107 0.706 1.00 84.25 91 TYR A C 1
ATOM 715 O O . TYR A 1 91 ? -0.232 -2.330 0.836 1.00 84.25 91 TYR A O 1
ATOM 723 N N . GLY A 1 92 ? 0.675 -4.107 -0.182 1.00 87.38 92 GLY A N 1
ATOM 724 C CA . GLY A 1 92 ? -0.489 -4.382 -1.027 1.00 87.38 92 GLY A CA 1
ATOM 725 C C . GLY A 1 92 ? -1.750 -4.703 -0.219 1.00 87.38 92 GLY A C 1
ATOM 726 O O . GLY A 1 92 ? -2.820 -4.176 -0.520 1.00 87.38 92 GLY A O 1
ATOM 727 N N . LYS A 1 93 ? -1.640 -5.501 0.854 1.00 94.31 93 LYS A N 1
ATOM 728 C CA . LYS A 1 93 ? -2.775 -5.769 1.762 1.00 94.31 93 LYS A CA 1
ATOM 729 C C . LYS A 1 93 ? -3.288 -4.497 2.434 1.00 94.31 93 LYS A C 1
ATOM 731 O O . LYS A 1 93 ? -4.501 -4.317 2.516 1.00 94.31 93 LYS A O 1
ATOM 736 N N . ALA A 1 94 ? -2.397 -3.606 2.867 1.00 88.31 94 ALA A N 1
ATOM 737 C CA . ALA A 1 94 ? -2.770 -2.339 3.489 1.00 88.31 94 ALA A CA 1
ATOM 738 C C . ALA A 1 94 ? -3.520 -1.416 2.511 1.00 88.31 94 ALA A C 1
ATOM 740 O O . ALA A 1 94 ? -4.568 -0.863 2.852 1.00 88.31 94 ALA A O 1
ATOM 741 N N . ILE A 1 95 ? -3.051 -1.311 1.263 1.00 87.12 95 ILE A N 1
ATOM 742 C CA . ILE A 1 95 ? -3.735 -0.540 0.213 1.00 87.12 95 ILE A CA 1
ATOM 743 C C . ILE A 1 95 ? -5.088 -1.177 -0.148 1.00 87.12 95 ILE A C 1
ATOM 745 O O . ILE A 1 95 ? -6.085 -0.471 -0.330 1.00 87.12 95 ILE A O 1
ATOM 749 N N . LEU A 1 96 ? -5.173 -2.510 -0.196 1.00 93.94 96 LEU A N 1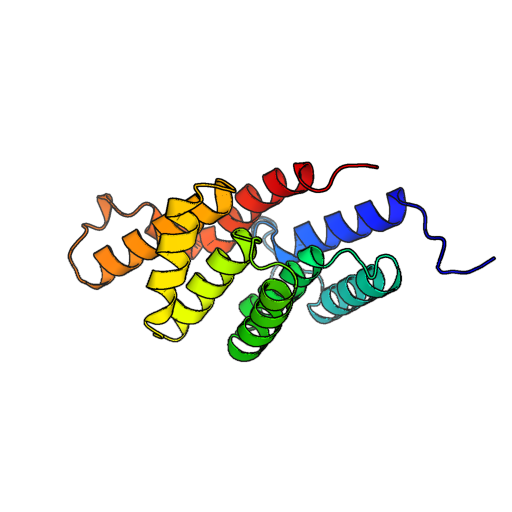
ATOM 750 C CA . LEU A 1 96 ? -6.445 -3.201 -0.407 1.00 93.94 96 LEU A CA 1
ATOM 751 C C . LEU A 1 96 ? -7.421 -2.954 0.751 1.00 93.94 96 LEU A C 1
ATOM 753 O O . LEU A 1 96 ? -8.595 -2.683 0.500 1.00 93.94 96 LEU A O 1
ATOM 757 N N . ALA A 1 97 ? -6.949 -2.977 2.001 1.00 92.56 97 ALA A N 1
ATOM 758 C CA . ALA A 1 97 ? -7.756 -2.635 3.170 1.00 92.56 97 ALA A CA 1
ATOM 759 C C . ALA A 1 97 ? -8.329 -1.213 3.050 1.00 92.56 97 ALA A C 1
ATOM 761 O O . ALA A 1 97 ? -9.531 -1.020 3.226 1.00 92.56 97 ALA A O 1
ATOM 762 N N . PHE A 1 98 ? -7.518 -0.235 2.639 1.00 87.06 98 PHE A N 1
ATOM 763 C CA . PHE A 1 98 ? -7.992 1.124 2.362 1.00 87.06 98 PHE A CA 1
ATOM 764 C C . PHE A 1 98 ? -9.103 1.151 1.294 1.00 87.06 98 PHE A C 1
ATOM 766 O O . PHE A 1 98 ? -10.142 1.794 1.479 1.00 87.06 98 PHE A O 1
ATOM 773 N N . CYS A 1 99 ? -8.924 0.435 0.181 1.00 86.50 99 CYS A N 1
ATOM 774 C CA . CYS A 1 99 ? -9.923 0.381 -0.890 1.00 86.5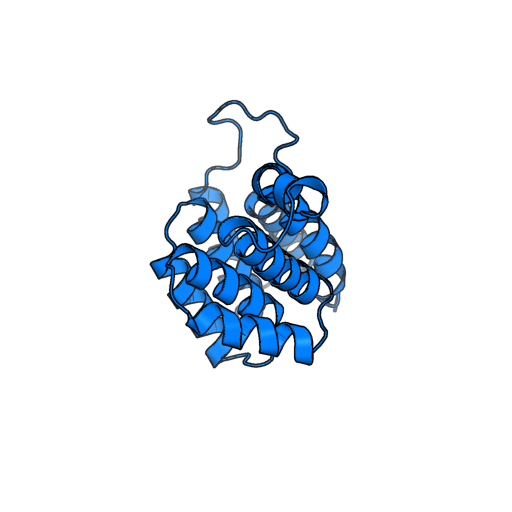0 99 CYS A CA 1
ATOM 775 C C . CYS A 1 99 ? -11.243 -0.247 -0.419 1.00 86.50 99 CYS A C 1
ATOM 777 O O . CYS A 1 99 ? -12.323 0.265 -0.720 1.00 86.50 99 CYS A O 1
ATOM 779 N N . LEU A 1 100 ? -11.167 -1.343 0.339 1.00 91.12 100 LEU A N 1
ATOM 780 C CA . LEU A 1 100 ? -12.336 -2.037 0.877 1.00 91.12 100 LEU A CA 1
ATOM 781 C C . LEU A 1 100 ? -13.069 -1.189 1.922 1.00 91.12 100 LEU A C 1
ATOM 783 O O . LEU A 1 100 ? -14.296 -1.111 1.881 1.00 91.12 100 LEU A O 1
ATOM 787 N N . LEU A 1 101 ? -12.336 -0.465 2.773 1.00 85.88 101 LEU A N 1
ATOM 788 C CA . LEU A 1 101 ? -12.899 0.500 3.715 1.00 85.88 101 LEU A CA 1
ATOM 789 C C . LEU A 1 101 ? -13.733 1.567 2.998 1.00 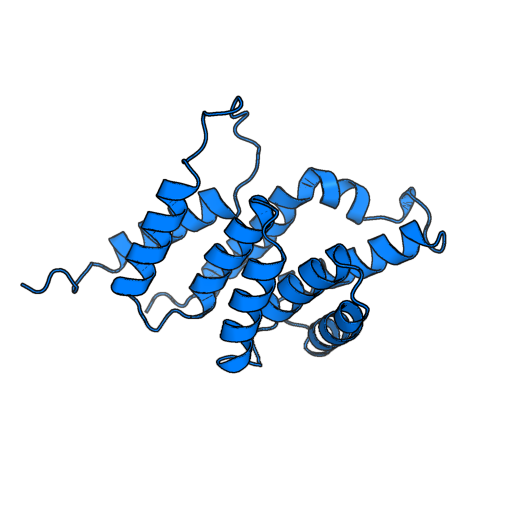85.88 101 LEU A C 1
ATOM 791 O O . LEU A 1 101 ? -14.887 1.811 3.350 1.00 85.88 101 LEU A O 1
ATOM 795 N N . ARG A 1 102 ? -13.173 2.171 1.942 1.00 83.00 102 ARG A N 1
ATOM 796 C CA . ARG A 1 102 ? -13.863 3.165 1.101 1.00 83.00 102 ARG A CA 1
ATOM 797 C C . ARG A 1 102 ? -15.126 2.602 0.451 1.00 83.00 102 ARG A C 1
ATOM 799 O O . ARG A 1 102 ? -16.102 3.333 0.284 1.00 83.00 102 ARG A O 1
ATOM 806 N N . LYS A 1 103 ? -15.120 1.311 0.115 1.00 86.31 103 LYS A N 1
ATOM 807 C CA . LYS A 1 103 ? -16.276 0.571 -0.414 1.00 86.31 103 LYS A CA 1
ATOM 808 C C . LYS A 1 103 ? -17.225 0.052 0.676 1.00 86.31 103 LYS A C 1
ATOM 810 O O . LYS A 1 103 ? -18.248 -0.532 0.333 1.00 86.31 103 LYS A O 1
ATOM 815 N N . ARG A 1 104 ? -16.925 0.287 1.960 1.00 87.94 104 ARG A N 1
ATOM 816 C CA . ARG A 1 104 ? -17.656 -0.230 3.132 1.00 87.94 104 ARG A CA 1
ATOM 817 C C . ARG A 1 104 ? -17.734 -1.763 3.179 1.00 87.94 104 ARG A C 1
ATOM 819 O O . ARG A 1 104 ? -18.678 -2.313 3.741 1.00 87.94 104 ARG A O 1
ATOM 826 N N . ASP A 1 105 ? -16.758 -2.452 2.592 1.00 92.88 105 ASP A N 1
ATOM 827 C CA . ASP A 1 105 ? -16.655 -3.911 2.660 1.00 92.88 105 ASP A CA 1
ATOM 828 C C . ASP A 1 105 ? -15.912 -4.307 3.945 1.00 92.88 105 ASP A C 1
ATOM 830 O O . ASP A 1 105 ? -14.726 -3.993 4.059 1.00 92.88 105 ASP A O 1
ATOM 834 N N . PRO A 1 106 ? -16.551 -5.018 4.897 1.00 91.81 106 PRO A N 1
ATOM 835 C CA . PRO A 1 106 ? -15.965 -5.340 6.199 1.00 91.81 106 PRO A CA 1
ATOM 836 C C . PRO A 1 106 ? -14.706 -6.211 6.119 1.00 91.81 106 PRO A C 1
ATOM 838 O O . PRO A 1 106 ? -13.963 -6.281 7.091 1.00 91.81 106 PRO A O 1
ATOM 841 N N . LYS A 1 107 ? -14.411 -6.842 4.975 1.00 94.38 107 LYS A N 1
ATOM 842 C CA . LYS A 1 107 ? -13.176 -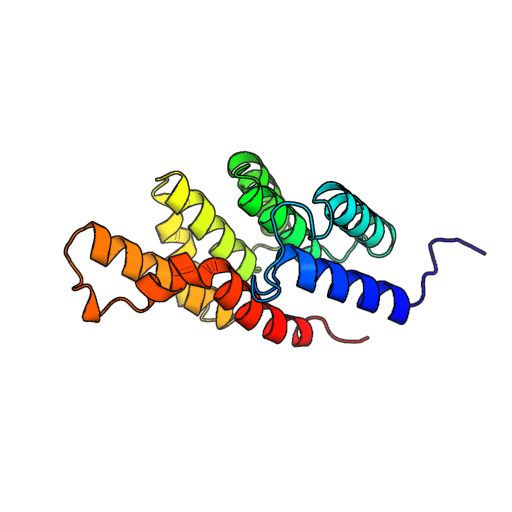7.618 4.782 1.00 94.38 107 LYS A CA 1
ATOM 843 C C . LYS A 1 107 ? -11.902 -6.791 4.961 1.00 94.38 107 LYS A C 1
ATOM 845 O O . LYS A 1 107 ? -10.837 -7.375 5.146 1.00 94.38 107 LYS A O 1
ATOM 850 N N . TRP A 1 108 ? -11.998 -5.459 4.929 1.00 93.56 108 TRP A N 1
ATOM 851 C CA . TRP A 1 108 ? -10.867 -4.577 5.205 1.00 93.56 108 TRP A CA 1
ATOM 852 C C . TRP A 1 108 ? -10.224 -4.844 6.575 1.00 93.56 108 TRP A C 1
ATOM 854 O O . TRP A 1 108 ? -9.004 -4.738 6.683 1.00 93.56 108 TRP A O 1
ATOM 864 N N .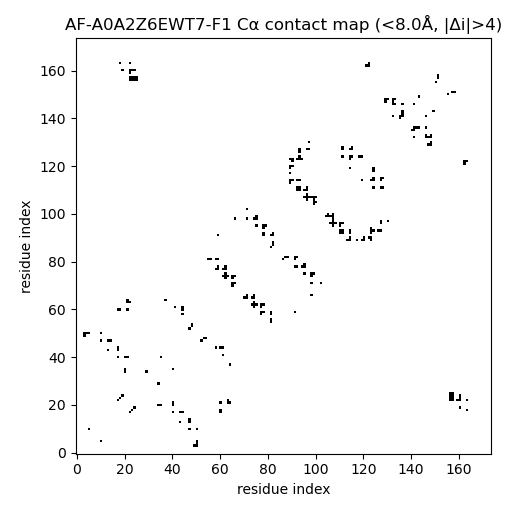 THR A 1 109 ? -11.002 -5.237 7.595 1.00 95.00 109 THR A N 1
ATOM 865 C CA . THR A 1 109 ? -10.469 -5.482 8.946 1.00 95.00 109 THR A CA 1
ATOM 866 C C . THR A 1 109 ? -9.558 -6.699 8.975 1.00 95.00 109 THR A C 1
ATOM 868 O O . THR A 1 109 ? -8.493 -6.646 9.569 1.00 95.00 109 THR A O 1
ATOM 871 N N . ILE A 1 110 ? -9.921 -7.764 8.252 1.00 96.12 110 ILE A N 1
ATOM 872 C CA . ILE A 1 110 ? -9.119 -8.992 8.166 1.00 96.12 110 ILE A CA 1
ATOM 873 C C . ILE A 1 110 ? -7.734 -8.679 7.591 1.00 96.12 110 ILE A C 1
ATOM 875 O O . ILE A 1 110 ? -6.725 -9.170 8.085 1.00 96.12 110 ILE A O 1
ATOM 879 N N . LEU A 1 111 ? -7.680 -7.849 6.547 1.00 95.44 111 LEU A N 1
ATOM 880 C CA . LEU A 1 111 ? -6.414 -7.435 5.944 1.00 95.44 111 LEU A CA 1
ATOM 881 C C . LEU A 1 111 ? -5.616 -6.510 6.866 1.00 95.44 111 LEU A C 1
ATOM 883 O O . LEU A 1 111 ? -4.399 -6.648 6.942 1.00 95.44 111 LEU A O 1
ATOM 887 N N . ALA A 1 112 ? -6.285 -5.591 7.566 1.00 91.75 112 ALA A N 1
ATOM 888 C CA . ALA A 1 112 ? -5.640 -4.724 8.547 1.00 91.75 112 ALA A CA 1
ATOM 889 C C . ALA A 1 112 ? -4.982 -5.540 9.670 1.00 91.75 112 ALA A C 1
ATOM 891 O O . ALA A 1 112 ? -3.810 -5.326 9.970 1.00 91.75 112 ALA A O 1
ATOM 892 N N . ASP A 1 113 ? -5.698 -6.522 10.214 1.00 96.31 113 ASP A N 1
ATOM 893 C CA . ASP A 1 113 ? -5.198 -7.392 11.278 1.00 96.31 113 ASP A CA 1
ATOM 894 C C . ASP A 1 113 ? -3.995 -8.218 10.802 1.00 96.31 113 ASP A C 1
ATOM 896 O O . ASP A 1 113 ? -2.991 -8.292 11.502 1.00 96.31 113 ASP A O 1
ATOM 900 N N . GLN A 1 114 ? -4.042 -8.758 9.577 1.00 95.69 114 GLN A N 1
ATOM 901 C CA . GLN A 1 114 ? -2.905 -9.471 8.977 1.00 95.69 114 GLN A CA 1
ATOM 902 C C . GLN A 1 114 ? -1.657 -8.591 8.835 1.00 95.69 114 GLN A C 1
ATOM 904 O O . GLN A 1 114 ? -0.541 -9.070 9.023 1.00 95.69 114 GLN A O 1
ATOM 909 N N . VAL A 1 115 ? -1.826 -7.316 8.476 1.00 93.88 115 VAL A N 1
ATOM 910 C CA . VAL A 1 115 ? -0.710 -6.368 8.354 1.00 93.88 115 VAL A CA 1
ATOM 911 C C . VAL A 1 115 ? -0.135 -6.021 9.728 1.00 93.88 115 VAL A C 1
ATOM 913 O O . VAL A 1 115 ? 1.084 -5.968 9.877 1.00 93.88 115 VAL A O 1
ATOM 916 N N . ILE A 1 116 ? -0.988 -5.825 10.738 1.00 94.44 116 ILE A N 1
ATOM 917 C CA . ILE A 1 116 ? -0.558 -5.571 12.122 1.00 94.44 116 ILE A CA 1
ATOM 918 C C . ILE A 1 116 ? 0.185 -6.783 12.689 1.00 94.44 116 ILE A C 1
ATOM 920 O O . ILE A 1 116 ? 1.232 -6.617 13.307 1.00 94.44 116 ILE A O 1
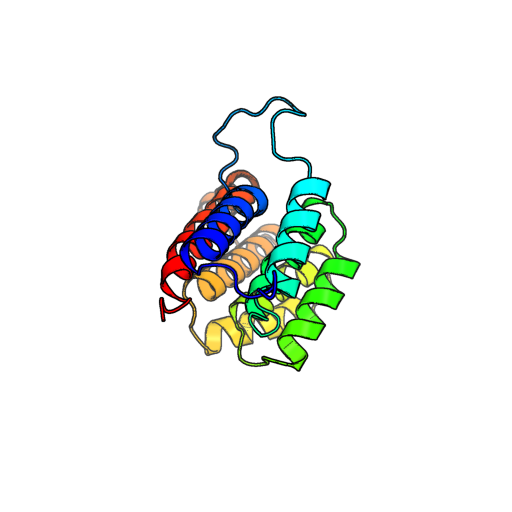ATOM 924 N N . GLU A 1 117 ? -0.327 -7.994 12.458 1.00 96.19 117 GLU A N 1
ATOM 925 C CA . GLU A 1 117 ? 0.299 -9.240 12.910 1.00 96.19 117 GLU A CA 1
ATOM 926 C C . GLU A 1 117 ? 1.667 -9.458 12.260 1.00 96.19 117 GLU A C 1
ATOM 928 O O . GLU A 1 117 ? 2.619 -9.834 12.943 1.00 96.19 117 GLU A O 1
ATOM 933 N N . ALA A 1 118 ? 1.786 -9.181 10.958 1.00 93.44 118 ALA A N 1
ATOM 934 C CA . ALA A 1 118 ? 3.069 -9.253 10.270 1.00 93.44 118 ALA A CA 1
ATOM 935 C C . ALA A 1 118 ? 4.067 -8.200 10.779 1.00 93.44 118 ALA A C 1
ATOM 937 O O . ALA A 1 118 ? 5.270 -8.440 10.747 1.00 93.44 118 ALA A O 1
ATOM 938 N N . ASN A 1 119 ? 3.573 -7.054 11.262 1.00 91.69 119 ASN A N 1
ATOM 939 C CA . ASN A 1 119 ? 4.362 -5.947 11.808 1.00 91.69 119 ASN A CA 1
ATOM 940 C C . ASN A 1 119 ? 5.426 -5.388 10.836 1.00 91.69 119 ASN A C 1
ATOM 942 O O . ASN A 1 119 ? 6.393 -4.746 11.244 1.00 91.69 119 ASN A O 1
ATOM 946 N N . GLU A 1 120 ? 5.239 -5.614 9.537 1.00 81.81 120 GLU A N 1
ATOM 947 C CA . GLU A 1 120 ? 6.104 -5.113 8.478 1.00 81.81 120 GLU A CA 1
ATOM 948 C C . GLU A 1 120 ? 5.356 -5.043 7.132 1.00 81.81 120 GLU A C 1
ATOM 950 O O . GLU A 1 120 ? 4.463 -5.858 6.867 1.00 81.81 120 GLU A O 1
ATOM 955 N N . PRO A 1 121 ? 5.721 -4.101 6.248 1.00 81.50 121 PRO A N 1
ATOM 956 C CA . PRO A 1 121 ? 6.647 -2.996 6.504 1.00 81.50 121 PRO A CA 1
ATOM 957 C C . PRO A 1 121 ? 5.993 -1.911 7.403 1.00 81.50 121 PRO A C 1
ATOM 959 O O . PRO A 1 121 ? 4.758 -1.824 7.434 1.00 81.50 121 PRO A O 1
ATOM 962 N N . PRO A 1 122 ? 6.766 -1.102 8.163 1.00 78.94 122 PRO A N 1
ATOM 963 C CA . PRO A 1 122 ? 6.243 -0.090 9.101 1.00 78.94 122 PRO A CA 1
ATOM 964 C C . PRO A 1 122 ? 5.178 0.835 8.504 1.00 78.94 122 PRO A C 1
ATOM 966 O O . PRO A 1 122 ? 4.229 1.249 9.165 1.00 78.94 122 PRO A O 1
ATOM 969 N N . GLU A 1 123 ? 5.313 1.119 7.221 1.00 76.25 123 GLU A N 1
ATOM 970 C CA . GLU A 1 123 ? 4.420 1.898 6.384 1.00 76.25 123 GLU A CA 1
ATOM 971 C C . GLU A 1 123 ? 3.028 1.292 6.261 1.00 76.25 123 GLU A C 1
ATOM 973 O O . GLU A 1 123 ? 2.018 1.989 6.376 1.00 76.25 123 GLU A O 1
ATOM 978 N N . ALA A 1 124 ? 2.980 -0.019 6.025 1.00 80.44 124 ALA A N 1
ATOM 979 C CA . ALA A 1 124 ? 1.741 -0.766 5.919 1.00 80.44 124 ALA A CA 1
ATOM 980 C C . ALA A 1 124 ? 1.025 -0.762 7.273 1.00 80.44 124 ALA A C 1
ATOM 982 O O . ALA A 1 124 ? -0.173 -0.482 7.329 1.00 80.44 124 ALA A O 1
ATOM 983 N N . VAL A 1 125 ? 1.777 -0.989 8.357 1.00 84.69 125 VAL A N 1
ATOM 984 C CA . VAL A 1 125 ? 1.276 -0.955 9.740 1.00 84.69 125 VAL A CA 1
ATOM 985 C C . VAL A 1 125 ? 0.729 0.429 10.087 1.00 84.69 125 VAL A C 1
ATOM 987 O O . VAL A 1 125 ? -0.403 0.547 10.561 1.00 84.69 125 VAL A O 1
ATOM 990 N N . LYS A 1 126 ? 1.489 1.492 9.794 1.00 82.31 126 LYS A N 1
ATOM 991 C CA . LYS A 1 126 ? 1.063 2.886 9.974 1.00 82.31 126 LYS A CA 1
ATOM 992 C C . LYS A 1 126 ? -0.250 3.134 9.234 1.00 82.31 126 LYS A C 1
ATOM 994 O O . LYS A 1 126 ? -1.203 3.597 9.852 1.00 82.31 126 LYS A O 1
ATOM 999 N N . LEU A 1 127 ? -0.342 2.768 7.952 1.00 78.94 127 LEU A N 1
ATOM 1000 C CA . LEU A 1 127 ? -1.556 2.962 7.157 1.00 78.94 127 LEU A CA 1
ATOM 1001 C C . LEU A 1 127 ? -2.779 2.283 7.789 1.00 78.94 127 LEU A C 1
ATOM 1003 O O . LEU A 1 127 ? -3.795 2.943 7.992 1.00 78.94 127 LEU A O 1
ATOM 1007 N N . VAL A 1 128 ? -2.705 0.994 8.129 1.00 86.12 128 VAL A N 1
ATOM 1008 C CA . VAL A 1 128 ? -3.872 0.269 8.667 1.00 86.12 128 VAL A CA 1
ATOM 1009 C C . VAL A 1 128 ? -4.256 0.722 10.077 1.00 86.12 128 VAL A C 1
ATOM 1011 O O . VAL A 1 128 ? -5.442 0.747 10.401 1.00 86.12 128 VAL A O 1
ATOM 1014 N N . THR A 1 129 ? -3.286 1.169 10.876 1.00 87.12 129 THR A N 1
ATOM 1015 C CA . THR A 1 129 ? -3.538 1.766 12.198 1.00 87.12 129 THR A CA 1
ATOM 1016 C C . THR A 1 129 ? -4.372 3.039 12.053 1.00 87.12 129 THR A C 1
ATOM 1018 O O . THR A 1 129 ? -5.380 3.220 12.732 1.00 87.12 129 THR A O 1
ATOM 1021 N N . LEU A 1 130 ? -4.025 3.887 11.083 1.00 82.81 130 LEU A N 1
ATOM 1022 C CA . LEU A 1 130 ? -4.761 5.117 10.789 1.00 82.81 130 LEU A CA 1
ATOM 1023 C C . LEU A 1 130 ? -6.184 4.845 10.288 1.00 82.81 130 LEU A C 1
ATOM 1025 O O . LEU A 1 130 ? -7.107 5.593 10.609 1.00 82.81 130 LEU A O 1
ATOM 1029 N N . LEU A 1 131 ? -6.389 3.757 9.538 1.00 83.62 131 LEU A N 1
ATOM 1030 C CA . LEU A 1 131 ? -7.732 3.324 9.139 1.00 83.62 131 LEU A CA 1
ATOM 1031 C C . LEU A 1 131 ? -8.590 2.924 10.347 1.00 83.62 131 LEU A C 1
ATOM 1033 O O . LEU A 1 131 ? -9.772 3.270 10.404 1.00 83.62 131 LEU A O 1
ATOM 1037 N N . GLN A 1 132 ? -8.004 2.216 11.314 1.00 87.00 132 GLN A N 1
ATOM 1038 C CA . GLN A 1 132 ? -8.690 1.825 12.546 1.00 87.00 132 GLN A CA 1
ATOM 1039 C C . GLN A 1 132 ? -9.039 3.044 13.409 1.00 87.00 132 GLN A C 1
ATOM 1041 O O . GLN A 1 132 ? -10.175 3.143 13.878 1.00 87.00 132 GLN A O 1
ATOM 1046 N N . GLU A 1 133 ? -8.117 4.001 13.558 1.00 84.69 133 GLU A N 1
ATOM 1047 C CA . GLU A 1 133 ? -8.379 5.276 14.240 1.00 84.69 133 GLU A CA 1
ATOM 1048 C C . GLU A 1 133 ? -9.521 6.055 13.570 1.00 84.69 133 GLU A C 1
ATOM 1050 O O . GLU A 1 133 ? -10.429 6.539 14.249 1.00 84.69 133 GLU A O 1
ATOM 1055 N N . TYR A 1 134 ? -9.519 6.135 12.234 1.00 79.69 134 TYR A N 1
ATOM 1056 C CA . TYR A 1 134 ? -10.572 6.809 11.473 1.00 79.69 134 TYR A CA 1
ATOM 1057 C C . TYR A 1 134 ? -11.955 6.201 11.738 1.00 79.69 134 TYR A C 1
ATOM 1059 O O . TYR A 1 134 ? -12.916 6.933 11.979 1.00 79.69 134 TYR A O 1
ATOM 1067 N N . ILE A 1 135 ? -12.074 4.871 11.741 1.00 83.62 135 ILE A N 1
ATOM 1068 C CA . ILE A 1 135 ? -13.353 4.211 12.035 1.00 83.62 135 ILE A CA 1
ATOM 1069 C C . ILE A 1 135 ? -13.763 4.386 13.493 1.00 83.62 135 ILE A C 1
ATOM 1071 O O . ILE A 1 135 ? -14.931 4.672 13.757 1.00 83.62 135 ILE A O 1
ATOM 1075 N N . ALA A 1 136 ? -12.822 4.291 14.435 1.00 81.19 136 ALA A N 1
ATOM 1076 C CA . ALA A 1 136 ? -13.107 4.569 15.837 1.00 81.19 136 ALA A CA 1
ATOM 1077 C C . ALA A 1 136 ? -13.658 5.993 16.024 1.00 81.19 136 ALA A C 1
ATOM 1079 O O . ALA A 1 136 ? -14.614 6.186 16.774 1.00 81.19 136 ALA A O 1
ATOM 1080 N N . PHE A 1 137 ? -13.131 6.975 15.292 1.00 79.50 137 PHE A N 1
ATOM 1081 C CA . PHE A 1 137 ? -13.676 8.328 15.286 1.00 79.50 137 PHE A CA 1
ATOM 1082 C C . PHE A 1 137 ? -15.081 8.415 14.682 1.00 79.50 137 PHE A C 1
ATOM 1084 O O . PHE A 1 137 ? -15.973 8.989 15.304 1.00 79.50 137 PHE A O 1
ATOM 1091 N N . VAL A 1 138 ? -15.299 7.846 13.492 1.00 75.94 138 VAL A N 1
ATOM 1092 C CA . VAL A 1 138 ? -16.610 7.882 12.816 1.00 75.94 138 VAL A CA 1
ATOM 1093 C C . VAL A 1 138 ? -17.702 7.241 13.678 1.00 75.94 138 VAL A C 1
ATOM 1095 O O . VAL A 1 138 ? -18.846 7.691 13.672 1.00 75.94 138 VAL A O 1
ATOM 1098 N N . GLU A 1 139 ? -17.349 6.226 14.462 1.00 82.31 139 GLU A N 1
ATOM 1099 C CA . GLU A 1 139 ? -18.251 5.556 15.399 1.00 82.31 139 GLU A CA 1
ATOM 1100 C C . GLU A 1 139 ? -18.383 6.267 16.758 1.00 82.31 139 GLU A C 1
ATOM 1102 O O . GLU A 1 139 ? -19.094 5.787 17.639 1.00 82.31 139 GLU A O 1
ATOM 1107 N N . GLY A 1 140 ? -17.711 7.406 16.952 1.00 78.00 140 GLY A N 1
ATOM 1108 C CA . GLY A 1 140 ? -17.740 8.180 18.195 1.00 78.00 140 GLY A CA 1
ATOM 1109 C C . GLY A 1 140 ? -16.990 7.527 19.360 1.00 78.00 140 GLY A C 1
ATOM 1110 O O . GLY A 1 140 ? -17.198 7.906 20.511 1.00 78.00 140 GLY A O 1
ATOM 1111 N N . ARG A 1 141 ? -16.133 6.539 19.078 1.00 78.69 141 ARG A N 1
ATOM 1112 C CA . ARG A 1 141 ? -15.292 5.835 20.059 1.00 78.69 141 ARG A CA 1
ATOM 1113 C C . ARG A 1 141 ? -13.963 6.547 20.335 1.00 78.69 141 ARG A C 1
ATOM 1115 O O . ARG A 1 141 ? -13.290 6.178 21.291 1.00 78.69 141 ARG A O 1
ATOM 1122 N N . LEU A 1 142 ? -13.596 7.536 19.519 1.00 72.81 142 LEU A N 1
ATOM 1123 C CA . LEU A 1 142 ? -12.352 8.304 19.624 1.00 72.81 142 LEU A CA 1
ATOM 1124 C C . LEU A 1 142 ? -12.644 9.809 19.514 1.00 72.81 142 LEU A C 1
ATOM 1126 O O . LEU A 1 142 ? -13.458 10.212 18.679 1.00 72.81 142 LEU A O 1
ATOM 1130 N N . ALA A 1 143 ? -12.007 10.646 20.339 1.00 67.06 143 ALA A N 1
ATOM 1131 C CA . ALA A 1 143 ? -12.188 12.097 20.275 1.00 67.06 143 ALA A CA 1
ATOM 1132 C C . ALA A 1 143 ? -11.347 12.728 19.143 1.00 67.06 143 ALA A C 1
ATOM 1134 O O . ALA A 1 143 ? -10.247 12.253 18.878 1.00 67.06 143 ALA A O 1
ATOM 1135 N N . PRO A 1 144 ? -11.777 13.851 18.524 1.00 59.94 144 PRO A N 1
ATOM 1136 C CA . PRO A 1 144 ? -11.023 14.543 17.467 1.00 59.94 144 PRO A CA 1
ATOM 1137 C C . PRO A 1 144 ? -9.558 14.859 17.788 1.00 59.94 144 PRO A C 1
ATOM 1139 O O . PRO A 1 144 ? -8.716 14.846 16.897 1.00 59.94 144 PRO A O 1
ATOM 1142 N N . SER A 1 145 ? -9.250 15.135 19.057 1.00 58.47 145 SER A N 1
ATOM 1143 C CA . SER A 1 145 ? -7.897 15.423 19.547 1.00 58.47 145 SER A CA 1
ATOM 1144 C C . SER A 1 145 ? -6.976 14.203 19.596 1.00 58.47 145 SER A C 1
ATOM 1146 O O . SER A 1 145 ? -5.771 14.362 19.756 1.00 58.47 145 SER A O 1
ATOM 1148 N N . GLU A 1 146 ? -7.543 13.004 19.505 1.00 57.69 146 GLU A N 1
ATOM 1149 C CA . GLU A 1 146 ? -6.840 11.720 19.580 1.00 57.69 146 GLU A CA 1
ATOM 1150 C C . GLU A 1 146 ? -6.651 11.096 18.188 1.00 57.69 146 GLU A C 1
ATOM 1152 O O . GLU A 1 146 ? -6.044 10.038 18.058 1.00 57.69 146 GLU A O 1
ATOM 1157 N N . ILE A 1 147 ? -7.159 11.753 17.140 1.00 57.16 147 ILE A N 1
ATOM 1158 C CA . ILE A 1 147 ? -7.056 11.284 15.764 1.00 57.16 147 ILE A CA 1
ATOM 1159 C C . ILE A 1 147 ? -5.747 11.794 15.160 1.00 57.16 147 ILE A C 1
ATOM 1161 O O . ILE A 1 147 ? -5.647 12.967 14.789 1.00 57.16 147 ILE A O 1
ATOM 1165 N N . HIS A 1 148 ? -4.776 10.909 14.936 1.00 61.72 148 HIS A N 1
ATOM 1166 C CA . HIS A 1 148 ? -3.653 11.246 14.055 1.00 61.72 148 HIS A CA 1
ATOM 1167 C C . HIS A 1 148 ? -4.139 11.401 12.598 1.00 61.72 148 HIS A C 1
ATOM 1169 O O . HIS A 1 148 ? -3.584 12.175 11.818 1.00 61.72 148 HIS A O 1
ATOM 1175 N N . ALA A 1 149 ? -5.243 10.734 12.247 1.00 43.12 149 ALA A N 1
ATOM 1176 C CA . ALA A 1 149 ? -5.877 10.710 10.929 1.00 43.12 149 ALA A CA 1
ATOM 1177 C C . ALA A 1 149 ? -6.587 11.994 10.401 1.00 43.12 149 ALA A C 1
ATOM 1179 O O . ALA A 1 149 ? -6.823 12.058 9.195 1.00 43.12 149 ALA A O 1
ATOM 1180 N N . VAL A 1 150 ? -6.911 13.030 11.203 1.00 38.78 150 VAL A N 1
ATOM 1181 C CA . VAL A 1 150 ? -7.525 14.281 10.668 1.00 38.78 150 VAL A CA 1
ATOM 1182 C C . VAL A 1 150 ? -6.527 14.999 9.774 1.00 38.78 150 VAL A C 1
ATOM 1184 O O . VAL A 1 150 ? -6.878 15.463 8.693 1.00 38.78 150 VAL A O 1
ATOM 1187 N N . LYS A 1 151 ? -5.258 14.979 10.183 1.00 46.69 151 LYS A N 1
ATOM 1188 C CA . LYS A 1 151 ? -4.162 15.424 9.340 1.00 46.69 151 LYS A CA 1
ATOM 1189 C C . LYS A 1 151 ? -4.024 14.555 8.101 1.00 46.69 151 LYS A C 1
ATOM 1191 O O . LYS A 1 151 ? -3.802 15.097 7.043 1.00 46.69 151 LYS A O 1
ATOM 1196 N N . ILE A 1 152 ? -4.247 13.246 8.186 1.00 44.47 152 ILE A N 1
ATOM 1197 C CA . ILE A 1 152 ? -3.976 12.293 7.099 1.00 44.47 152 ILE A CA 1
ATOM 1198 C C . ILE A 1 152 ? -5.053 12.234 6.028 1.00 44.47 152 ILE A C 1
ATOM 1200 O O . ILE A 1 152 ? -4.731 11.769 4.955 1.00 44.47 152 ILE A O 1
ATOM 1204 N N . LEU A 1 153 ? -6.288 12.708 6.215 1.00 40.00 153 LEU A N 1
ATOM 1205 C CA . LEU A 1 153 ? -7.185 12.838 5.055 1.00 40.00 153 LEU A CA 1
ATOM 1206 C C . LEU A 1 153 ? -6.805 14.049 4.181 1.00 40.00 153 LEU A C 1
ATOM 1208 O O . LEU A 1 153 ? -6.858 13.944 2.957 1.00 40.00 153 LEU A O 1
ATOM 1212 N N . GLU A 1 154 ? -6.302 15.130 4.782 1.00 38.97 154 GLU A N 1
ATOM 1213 C CA . GLU A 1 154 ? -5.728 16.288 4.070 1.00 38.97 154 GLU A CA 1
ATOM 1214 C C . GLU A 1 154 ? -4.263 16.055 3.635 1.00 38.97 154 GLU A C 1
ATOM 1216 O O . GLU A 1 154 ? -3.848 16.482 2.563 1.00 38.97 154 GLU A O 1
ATOM 1221 N N . GLU A 1 155 ? -3.497 15.288 4.410 1.00 39.72 155 GLU A N 1
ATOM 1222 C CA . GLU A 1 155 ? -2.114 14.849 4.173 1.00 39.72 155 GLU A CA 1
ATOM 1223 C C . GLU A 1 155 ? -2.067 13.423 3.575 1.00 39.72 155 GLU A C 1
ATOM 1225 O O . GLU A 1 155 ? -1.012 12.791 3.578 1.00 39.72 155 GLU A O 1
ATOM 1230 N N . SER A 1 156 ? -3.182 12.900 3.033 1.00 39.38 156 SER A N 1
ATOM 1231 C CA . SER A 1 156 ? -3.293 11.532 2.463 1.00 39.38 156 SER A CA 1
ATOM 1232 C C . SER A 1 156 ? -2.254 11.296 1.379 1.00 39.38 156 SER A C 1
ATOM 1234 O O . SER A 1 156 ? -1.756 10.186 1.216 1.00 39.38 156 SER A O 1
ATOM 1236 N N . SER A 1 157 ? -1.938 12.366 0.645 1.00 41.34 157 SER A N 1
ATOM 1237 C CA . SER A 1 157 ? -0.855 12.400 -0.332 1.00 41.34 157 SER A CA 1
ATOM 1238 C C . SER A 1 157 ? 0.483 12.198 0.377 1.00 41.34 157 SER A C 1
ATOM 1240 O O . SER A 1 157 ? 1.230 11.287 0.061 1.00 41.34 157 SER A O 1
ATOM 1242 N N . LYS A 1 158 ? 0.747 12.962 1.436 1.00 36.72 158 LYS A N 1
ATOM 1243 C CA . LYS A 1 158 ? 2.037 13.053 2.126 1.00 36.72 15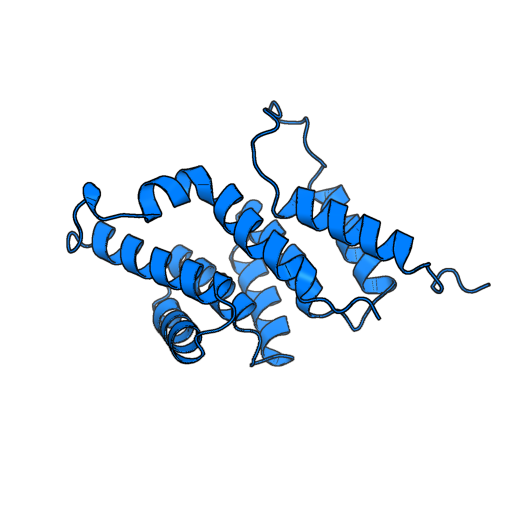8 LYS A CA 1
ATOM 1244 C C . LYS A 1 158 ? 2.420 11.811 2.935 1.00 36.72 158 LYS A C 1
ATOM 1246 O O . LYS A 1 158 ? 3.583 11.425 2.945 1.00 36.72 158 LYS A O 1
ATOM 1251 N N . ALA A 1 159 ? 1.458 11.155 3.582 1.00 39.00 159 ALA A N 1
ATOM 1252 C CA . ALA A 1 159 ? 1.716 9.917 4.323 1.00 39.00 159 ALA A CA 1
ATOM 1253 C C . ALA A 1 159 ? 1.987 8.722 3.390 1.00 39.00 159 ALA A C 1
ATOM 1255 O O . ALA A 1 159 ? 2.758 7.835 3.750 1.00 39.00 159 ALA A O 1
ATOM 1256 N N . GLN A 1 160 ? 1.396 8.719 2.185 1.00 41.97 160 GLN A N 1
ATOM 1257 C CA . GLN A 1 160 ? 1.742 7.770 1.123 1.00 41.97 160 GLN A CA 1
ATOM 1258 C C . GLN A 1 160 ? 3.164 8.044 0.603 1.00 41.97 160 GLN A C 1
ATOM 1260 O O . GLN A 1 160 ? 3.915 7.091 0.431 1.00 41.97 160 GLN A O 1
ATOM 1265 N N . VAL A 1 161 ? 3.563 9.321 0.464 1.00 39.44 161 VAL A N 1
ATOM 1266 C CA . VAL A 1 161 ? 4.928 9.760 0.065 1.00 39.44 161 VAL A CA 1
ATOM 1267 C C . VAL A 1 161 ? 5.985 9.325 1.048 1.00 39.44 161 VAL A C 1
ATOM 1269 O O . VAL A 1 161 ? 7.006 8.783 0.652 1.00 39.44 161 VAL A O 1
ATOM 1272 N N . GLU A 1 162 ? 5.765 9.588 2.328 1.00 37.03 162 GLU A N 1
ATOM 1273 C CA . GLU A 1 162 ? 6.772 9.350 3.355 1.00 37.03 162 GLU A CA 1
ATOM 1274 C C . GLU A 1 162 ? 7.007 7.853 3.555 1.00 37.03 162 GLU A C 1
ATOM 1276 O O . GLU A 1 162 ? 8.148 7.414 3.606 1.00 37.03 162 GLU A O 1
ATOM 1281 N N . ALA A 1 163 ? 5.929 7.067 3.547 1.00 39.25 163 ALA A N 1
ATOM 1282 C CA . ALA A 1 163 ? 6.016 5.618 3.532 1.00 39.25 163 ALA A CA 1
ATOM 1283 C C . ALA A 1 163 ? 6.765 5.089 2.295 1.00 39.25 163 ALA A C 1
ATOM 1285 O O . ALA A 1 163 ? 7.624 4.213 2.364 1.00 39.25 163 ALA A O 1
ATOM 1286 N N . PHE A 1 164 ? 6.455 5.637 1.128 1.00 40.12 164 PHE A N 1
ATOM 1287 C CA . PHE A 1 164 ? 6.996 5.114 -0.111 1.00 40.12 164 PHE A CA 1
ATOM 1288 C C . PHE A 1 164 ? 8.447 5.562 -0.384 1.00 40.12 164 PHE A C 1
ATOM 1290 O O . PHE A 1 164 ? 9.247 4.778 -0.887 1.00 40.12 164 PHE A O 1
ATOM 1297 N N . ASN A 1 165 ? 8.842 6.773 0.015 1.00 39.38 165 ASN A N 1
ATOM 1298 C CA . ASN A 1 165 ? 10.236 7.225 -0.059 1.00 39.38 165 ASN A CA 1
ATOM 1299 C C . ASN A 1 165 ? 11.162 6.354 0.803 1.00 39.38 165 ASN A C 1
ATOM 1301 O O . ASN A 1 165 ? 12.317 6.153 0.439 1.00 39.38 165 ASN A O 1
ATOM 1305 N N . THR A 1 166 ? 10.652 5.783 1.898 1.00 39.91 166 THR A N 1
ATOM 1306 C CA . THR A 1 166 ? 11.361 4.766 2.689 1.00 39.91 166 THR A CA 1
ATOM 1307 C C . THR A 1 166 ? 11.358 3.394 1.990 1.00 39.91 166 THR A C 1
ATOM 1309 O O . THR A 1 166 ? 12.339 2.661 2.057 1.00 39.91 166 THR A O 1
ATOM 1312 N N . SER A 1 167 ? 10.322 3.071 1.205 1.00 36.97 167 SER A N 1
ATOM 1313 C CA . SER A 1 167 ? 10.269 1.885 0.328 1.00 36.97 167 SER A CA 1
ATOM 1314 C C . SER A 1 167 ? 11.183 1.964 -0.907 1.00 36.97 167 SER A C 1
ATOM 1316 O O . SER A 1 167 ? 11.483 0.922 -1.491 1.00 36.97 167 SER A O 1
ATOM 1318 N N . ALA A 1 168 ? 11.653 3.140 -1.327 1.00 39.06 168 ALA A N 1
ATOM 1319 C CA . ALA A 1 168 ? 12.671 3.248 -2.379 1.00 39.06 168 ALA A CA 1
ATOM 1320 C C . ALA A 1 168 ? 14.028 2.652 -1.937 1.00 39.06 168 ALA A C 1
ATOM 1322 O O . ALA A 1 168 ? 14.844 2.289 -2.780 1.00 39.06 168 ALA A O 1
ATOM 1323 N N . GLU A 1 169 ? 14.239 2.462 -0.627 1.00 40.34 169 GLU A N 1
ATOM 1324 C CA . GLU A 1 169 ? 15.354 1.678 -0.075 1.00 40.34 169 GLU A CA 1
ATOM 1325 C C . GLU A 1 169 ? 15.105 0.152 -0.117 1.00 40.34 169 GLU A C 1
ATOM 1327 O O . GLU A 1 169 ? 16.046 -0.625 0.038 1.00 40.34 169 GLU A O 1
ATOM 1332 N N . TYR A 1 170 ? 13.864 -0.301 -0.353 1.00 40.12 170 TYR A N 1
ATOM 1333 C CA . TYR A 1 170 ? 13.469 -1.722 -0.343 1.00 40.12 170 TYR A CA 1
ATOM 1334 C C . TYR A 1 170 ? 13.586 -2.432 -1.692 1.00 40.12 170 TYR A C 1
ATOM 1336 O O . TYR A 1 170 ? 13.508 -3.662 -1.736 1.00 40.12 170 TYR A O 1
ATOM 1344 N N . PHE A 1 171 ? 13.789 -1.703 -2.788 1.00 41.91 171 PHE A N 1
ATOM 1345 C CA . PHE A 1 171 ? 14.174 -2.324 -4.047 1.00 41.91 171 PHE A CA 1
ATOM 1346 C C . PHE A 1 171 ? 15.702 -2.371 -4.086 1.00 41.91 171 PHE A C 1
ATOM 1348 O O . PHE A 1 171 ? 16.330 -1.329 -4.285 1.00 41.91 171 PHE A O 1
ATOM 1355 N N . PRO A 1 172 ? 16.331 -3.536 -3.838 1.00 34.97 172 PRO A N 1
ATOM 1356 C CA . PRO A 1 172 ? 17.780 -3.614 -3.816 1.00 34.97 172 PRO A CA 1
ATOM 1357 C C . PRO A 1 172 ? 18.324 -3.122 -5.159 1.00 34.97 172 PRO A C 1
ATOM 1359 O O . PRO A 1 172 ? 17.941 -3.629 -6.214 1.00 34.97 172 PRO A O 1
ATOM 1362 N N . ARG A 1 173 ? 19.225 -2.133 -5.110 1.00 37.34 173 ARG A N 1
ATOM 1363 C CA . ARG A 1 173 ? 20.116 -1.829 -6.232 1.00 37.34 173 ARG A CA 1
ATOM 1364 C C . ARG A 1 173 ? 20.962 -3.082 -6.454 1.00 37.34 173 ARG A C 1
ATOM 1366 O O . ARG A 1 173 ? 21.835 -3.368 -5.634 1.00 37.34 173 ARG A O 1
ATOM 1373 N N . ALA A 1 174 ? 20.607 -3.873 -7.462 1.00 38.59 174 ALA A N 1
ATOM 1374 C CA . ALA A 1 174 ? 21.458 -4.956 -7.940 1.00 38.59 174 ALA A CA 1
ATOM 1375 C C . ALA A 1 174 ? 22.725 -4.374 -8.579 1.00 38.59 174 ALA A C 1
ATOM 1377 O O . ALA A 1 174 ? 22.625 -3.277 -9.174 1.00 38.59 174 ALA A O 1
#